Protein AF-A0A949UX93-F1 (afdb_monomer)

Foldseek 3Di:
DDDDDDDDDVVNVVVVVVVVVVVVVVVVVVVVPDDPVVVVVVVVVVVVVVVVVVVVVDDPPDPDDDDPPPPPPVPPPDDPDDDPVVVVVVVCVVVVVVVVVVVVVVVVVVPPPPDPPPVVVCCVVVVPDDPCVCVPPVVVVVVVVVVVPDD

Sequence (151 aa):
MTTPAPSCSPLDEQAQERFARTLVAHLNHSQEALPYVVTERLRAAREQAVAQRKRAGTPLYQHAPASQLQTAGAGGSLHDNTPVWLRRALTLLPLLALAIGLVTISVQQDQRATVGVAELDAELLTSALPPDAYTDPGFLHFLQTSQTATP

Solvent-accessible surface area (backbone atoms only — not comparable to full-atom values): 9641 Å² total; per-residue (Å²): 138,83,82,81,77,86,80,79,51,75,68,56,55,54,53,50,52,53,49,51,52,52,51,52,52,53,56,51,56,58,56,74,73,55,57,71,72,57,56,51,52,50,50,54,50,50,53,50,50,51,54,51,51,64,71,53,76,66,86,74,89,62,97,68,84,74,83,78,71,75,64,80,58,89,70,69,89,64,76,97,74,74,56,69,69,57,58,53,51,58,69,46,46,64,58,52,52,47,51,50,50,53,52,59,53,52,68,65,49,78,82,72,76,85,71,76,69,64,60,58,52,46,51,71,75,61,60,72,74,57,78,66,71,75,65,39,71,68,56,55,50,52,55,50,53,56,63,69,70,61,132

pLDDT: mean 71.58, std 16.11, range [39.41, 95.69]

Mean predicted aligned error: 21.86 Å

Radius of gyration: 30.94 Å; Cα contacts (8 Å, |Δi|>4): 6; chains: 1; bounding box: 60×53×86 Å

Structure (mmCIF, N/CA/C/O backbone):
data_AF-A0A949UX93-F1
#
_entry.id   AF-A0A949UX93-F1
#
loop_
_atom_site.group_PDB
_atom_site.id
_atom_site.type_symbol
_atom_site.label_atom_id
_atom_site.label_alt_id
_atom_site.label_comp_id
_atom_site.label_asym_id
_atom_site.label_entity_id
_atom_site.label_seq_id
_atom_site.pdbx_PDB_ins_code
_atom_site.Cartn_x
_atom_site.Cartn_y
_atom_site.Cartn_z
_atom_site.occupancy
_atom_site.B_iso_or_equiv
_atom_site.auth_seq_id
_atom_site.auth_comp_id
_atom_site.auth_asym_id
_atom_site.auth_atom_id
_atom_site.pdbx_PDB_model_num
ATOM 1 N N . MET A 1 1 ? 3.792 21.395 22.376 1.00 48.16 1 MET A N 1
ATOM 2 C CA . MET A 1 1 ? 2.619 20.502 22.296 1.00 48.16 1 MET A CA 1
ATOM 3 C C . MET A 1 1 ? 3.141 19.137 21.869 1.00 48.16 1 MET A C 1
ATOM 5 O O . MET A 1 1 ? 3.406 18.926 20.697 1.00 48.16 1 MET A O 1
ATOM 9 N N . THR A 1 2 ? 3.476 18.289 22.837 1.00 59.66 2 THR A N 1
ATOM 10 C CA . THR A 1 2 ? 4.046 16.948 22.639 1.00 59.66 2 THR A CA 1
ATOM 11 C C . THR A 1 2 ? 2.901 15.944 22.673 1.00 59.66 2 THR A C 1
ATOM 13 O O . THR A 1 2 ? 2.251 15.788 23.702 1.00 59.66 2 THR A O 1
ATOM 16 N N . THR A 1 3 ? 2.612 15.307 21.543 1.00 61.66 3 THR A N 1
ATOM 17 C CA . THR A 1 3 ? 1.603 14.245 21.451 1.00 61.66 3 THR A CA 1
ATOM 18 C C . THR A 1 3 ? 2.132 12.995 22.169 1.00 61.66 3 THR A C 1
ATOM 20 O O . THR A 1 3 ? 3.239 12.562 21.838 1.00 61.66 3 THR A O 1
ATOM 23 N N . PRO A 1 4 ? 1.417 12.412 23.149 1.00 61.03 4 PRO A N 1
ATOM 24 C CA . PRO A 1 4 ? 1.843 11.164 23.772 1.00 61.03 4 PRO A CA 1
ATOM 25 C C . PRO A 1 4 ? 1.727 10.010 22.765 1.00 61.03 4 PRO A C 1
ATOM 27 O O . PRO A 1 4 ? 0.732 9.890 22.052 1.00 61.03 4 PRO A O 1
ATOM 30 N N . ALA A 1 5 ? 2.773 9.187 22.683 1.00 62.66 5 ALA A N 1
ATOM 31 C CA . ALA A 1 5 ? 2.796 7.986 21.854 1.00 62.66 5 ALA A CA 1
ATOM 32 C C . ALA A 1 5 ? 1.772 6.953 22.369 1.00 62.66 5 ALA A C 1
ATOM 34 O O . ALA A 1 5 ? 1.575 6.861 23.584 1.00 62.66 5 ALA A O 1
ATOM 35 N N . PRO A 1 6 ? 1.136 6.159 21.489 1.00 65.75 6 PRO A N 1
ATOM 36 C CA . PRO A 1 6 ? 0.235 5.096 21.914 1.00 65.75 6 PRO A CA 1
ATOM 37 C C . PRO A 1 6 ? 1.029 4.032 22.683 1.00 65.75 6 PRO A C 1
ATOM 39 O O . PRO A 1 6 ? 1.932 3.395 22.141 1.00 65.75 6 PRO A O 1
ATOM 42 N N . SER A 1 7 ? 0.707 3.852 23.960 1.00 63.69 7 SER A N 1
ATOM 43 C CA . SER A 1 7 ? 1.240 2.779 24.795 1.00 63.69 7 SER A CA 1
ATOM 44 C C . SER A 1 7 ? 0.655 1.444 24.328 1.00 63.69 7 SER A C 1
ATOM 46 O O . SER A 1 7 ? -0.483 1.122 24.662 1.00 63.69 7 SER A O 1
ATOM 48 N N . CYS A 1 8 ? 1.411 0.696 23.518 1.00 63.31 8 CYS A N 1
ATOM 49 C CA . CYS A 1 8 ? 1.061 -0.671 23.128 1.00 63.31 8 CYS A CA 1
ATOM 50 C C . CYS A 1 8 ? 1.088 -1.553 24.385 1.00 63.31 8 CYS A C 1
ATOM 52 O O . CYS A 1 8 ? 2.085 -1.560 25.111 1.00 63.31 8 CYS A O 1
ATOM 54 N N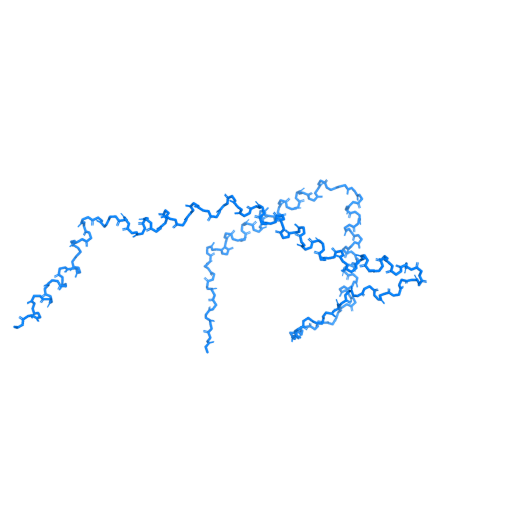 . SER A 1 9 ? -0.008 -2.248 24.684 1.00 77.12 9 SER A N 1
ATOM 55 C CA . SER A 1 9 ? -0.083 -3.098 25.872 1.00 77.12 9 SER A CA 1
ATOM 56 C C . SER A 1 9 ? 0.714 -4.390 25.632 1.00 77.12 9 SER A C 1
ATOM 58 O O . SER A 1 9 ? 0.691 -4.919 24.523 1.00 77.12 9 SER A O 1
ATOM 60 N N . PRO A 1 10 ? 1.376 -4.981 26.644 1.00 73.56 10 PRO A N 1
ATOM 61 C CA . PRO A 1 10 ? 2.188 -6.195 26.459 1.00 73.56 10 PRO A CA 1
ATOM 62 C C . PRO A 1 10 ? 1.375 -7.413 25.972 1.00 73.56 10 PRO A C 1
ATOM 64 O O . PRO A 1 10 ? 1.926 -8.347 25.393 1.00 73.56 10 PRO A O 1
ATOM 67 N N . LEU A 1 11 ? 0.055 -7.409 26.191 1.00 70.75 11 LEU A N 1
ATOM 68 C CA . LEU A 1 11 ? -0.879 -8.405 25.654 1.00 70.75 11 LEU A CA 1
ATOM 69 C C . LEU A 1 11 ? -1.052 -8.284 24.130 1.00 70.75 11 LEU A C 1
ATOM 71 O O . LEU A 1 11 ? -1.128 -9.309 23.448 1.00 70.75 11 LEU A O 1
ATOM 75 N N . ASP A 1 12 ? -1.045 -7.060 23.598 1.00 83.12 12 ASP A N 1
ATOM 76 C CA . ASP A 1 12 ? -1.140 -6.800 22.159 1.00 83.12 12 ASP A CA 1
ATOM 77 C C . ASP A 1 12 ? 0.133 -7.259 21.443 1.00 83.12 12 ASP A C 1
ATOM 79 O O . ASP A 1 12 ? 0.056 -7.885 20.388 1.00 83.12 12 ASP A O 1
ATOM 83 N N . GLU A 1 13 ? 1.301 -7.051 22.057 1.00 85.38 13 GLU A N 1
ATOM 84 C CA . GLU A 1 13 ? 2.594 -7.501 21.524 1.00 85.38 13 GLU A CA 1
ATOM 85 C C . GLU A 1 13 ? 2.664 -9.034 21.417 1.00 85.38 13 GLU A C 1
ATOM 87 O O . GLU A 1 13 ? 3.076 -9.586 20.395 1.00 85.38 13 GLU A O 1
ATOM 92 N N . GLN A 1 14 ? 2.172 -9.755 22.431 1.00 89.62 14 GLN A N 1
ATOM 93 C CA . GLN A 1 14 ? 2.106 -11.220 22.386 1.00 89.62 14 GLN A CA 1
ATOM 94 C C . GLN A 1 14 ? 1.116 -11.736 21.333 1.00 89.62 14 GLN A C 1
ATOM 96 O O . GLN A 1 14 ? 1.380 -12.754 20.685 1.00 89.62 14 GLN A O 1
ATOM 101 N N . ALA A 1 15 ? -0.025 -11.066 21.158 1.00 87.81 15 ALA A N 1
ATOM 102 C CA . ALA A 1 15 ? -0.996 -11.411 20.124 1.00 87.81 15 ALA A CA 1
ATOM 103 C C . ALA A 1 15 ? -0.431 -11.153 18.715 1.00 87.81 15 ALA A C 1
ATOM 105 O O . ALA A 1 15 ? -0.549 -12.011 17.836 1.00 87.81 15 ALA A O 1
ATOM 106 N N . GLN A 1 16 ? 0.251 -10.022 18.522 1.00 90.81 16 GLN A N 1
ATOM 107 C CA . GLN A 1 16 ? 0.931 -9.660 17.278 1.00 90.81 16 GLN A CA 1
ATOM 108 C C . GLN A 1 16 ? 2.043 -10.648 16.923 1.00 90.81 16 GLN A C 1
ATOM 110 O O . GLN A 1 16 ? 2.114 -11.088 15.778 1.00 90.81 16 GLN A O 1
ATOM 115 N N . GLU A 1 17 ? 2.860 -11.069 17.889 1.00 93.62 17 GLU A N 1
ATOM 116 C CA . GLU A 1 17 ? 3.935 -12.041 17.667 1.00 93.62 17 GLU A CA 1
ATOM 117 C C . GLU A 1 17 ? 3.384 -13.408 17.225 1.00 93.62 17 GLU A C 1
ATOM 119 O O . GLU A 1 17 ? 3.890 -14.031 16.287 1.00 93.62 17 GLU A O 1
ATOM 124 N N . ARG A 1 18 ? 2.293 -13.878 17.846 1.00 93.06 18 ARG A N 1
ATOM 125 C CA . ARG A 1 18 ? 1.622 -15.129 17.440 1.00 93.06 18 ARG A CA 1
ATOM 126 C C . ARG A 1 18 ? 1.038 -15.027 16.035 1.00 93.06 18 ARG A C 1
ATOM 128 O O . ARG A 1 18 ? 1.171 -15.961 15.239 1.00 93.06 18 ARG A O 1
ATOM 135 N N . PHE A 1 19 ? 0.419 -13.895 15.720 1.00 93.94 19 PHE A N 1
ATOM 136 C CA . PHE A 1 19 ? -0.121 -13.626 14.394 1.00 93.94 19 PHE A CA 1
ATOM 137 C C . PHE A 1 19 ? 0.987 -13.581 13.335 1.00 93.94 19 PHE A C 1
ATOM 139 O O . PHE A 1 19 ? 0.896 -14.277 12.324 1.00 93.94 19 PHE A O 1
ATOM 146 N N . ALA A 1 20 ? 2.075 -12.857 13.603 1.00 92.50 20 ALA A N 1
ATOM 147 C CA . ALA A 1 20 ? 3.234 -12.767 12.723 1.00 92.50 20 ALA A CA 1
ATOM 148 C C . ALA A 1 20 ? 3.839 -14.148 12.441 1.00 92.50 20 ALA A C 1
ATOM 150 O O . ALA A 1 20 ? 4.067 -14.494 11.283 1.00 92.50 20 ALA A O 1
ATOM 151 N N . ARG A 1 21 ? 4.022 -14.988 13.468 1.00 95.69 21 ARG A N 1
ATOM 152 C CA . ARG A 1 21 ? 4.518 -16.366 13.293 1.00 95.69 21 ARG A CA 1
ATOM 153 C C . ARG A 1 21 ? 3.588 -17.222 12.443 1.00 95.69 21 ARG A C 1
ATOM 155 O O . ARG A 1 21 ? 4.064 -17.963 11.586 1.00 95.69 21 ARG A O 1
ATOM 162 N N . THR A 1 22 ? 2.279 -17.099 12.648 1.00 93.38 22 THR A N 1
ATOM 163 C CA . THR A 1 22 ? 1.276 -17.838 11.866 1.00 93.38 22 THR A CA 1
ATOM 164 C C . THR A 1 22 ? 1.308 -17.413 10.399 1.00 93.38 22 THR A C 1
ATOM 166 O O . THR A 1 22 ? 1.331 -18.261 9.507 1.00 93.38 22 THR A O 1
ATOM 169 N N . LEU A 1 23 ? 1.396 -16.107 10.136 1.00 94.81 23 LEU A N 1
ATOM 170 C CA . LEU A 1 23 ? 1.538 -15.571 8.784 1.00 94.81 23 LEU A CA 1
ATOM 171 C C . LEU A 1 23 ? 2.818 -16.052 8.103 1.00 94.81 23 LEU A C 1
ATOM 173 O O . LEU A 1 23 ? 2.769 -16.487 6.955 1.00 94.81 23 LEU A O 1
ATOM 177 N N . VAL A 1 24 ? 3.957 -15.998 8.797 1.00 93.00 24 VAL A N 1
ATOM 178 C CA . VAL A 1 24 ? 5.242 -16.466 8.260 1.00 93.00 24 VAL A CA 1
ATOM 179 C C . VAL A 1 24 ? 5.179 -17.955 7.933 1.00 93.00 24 VAL A C 1
ATOM 181 O O . VAL A 1 24 ? 5.607 -18.348 6.851 1.00 93.00 24 VAL A O 1
ATOM 184 N N . ALA A 1 25 ? 4.605 -18.776 8.816 1.00 93.38 25 ALA A N 1
ATOM 185 C CA . ALA A 1 25 ? 4.437 -20.205 8.569 1.00 93.38 25 ALA A CA 1
ATOM 186 C C . ALA A 1 25 ? 3.570 -20.469 7.328 1.00 93.38 25 ALA A C 1
ATOM 188 O O . ALA A 1 25 ? 3.950 -21.263 6.468 1.00 93.38 25 ALA A O 1
ATOM 189 N N . HIS A 1 26 ? 2.453 -19.752 7.186 1.00 91.06 26 HIS A N 1
ATOM 190 C CA . HIS A 1 26 ? 1.565 -19.879 6.032 1.00 91.06 26 HIS A CA 1
ATOM 191 C C . HIS A 1 26 ? 2.233 -19.428 4.721 1.00 91.06 26 HIS A C 1
ATOM 193 O O . HIS A 1 26 ? 2.126 -20.106 3.701 1.00 91.06 26 HIS A O 1
ATOM 199 N N . LEU A 1 27 ? 2.966 -18.310 4.742 1.00 88.25 27 LEU A N 1
ATOM 200 C CA . LEU A 1 27 ? 3.737 -17.811 3.596 1.00 88.25 27 LEU A CA 1
ATOM 201 C C . LEU A 1 27 ? 4.891 -18.743 3.209 1.00 88.25 27 LEU A C 1
ATOM 203 O O . LEU A 1 27 ? 5.268 -18.804 2.041 1.00 88.25 27 LEU A O 1
ATOM 207 N N . ASN A 1 28 ? 5.482 -19.441 4.177 1.00 87.94 28 ASN A N 1
ATOM 208 C CA . ASN A 1 28 ? 6.534 -20.413 3.910 1.00 87.94 28 ASN A CA 1
ATOM 209 C C . ASN A 1 28 ? 5.959 -21.694 3.296 1.00 87.94 28 ASN A C 1
ATOM 211 O O . ASN A 1 28 ? 6.512 -22.216 2.336 1.00 87.94 28 ASN A O 1
ATOM 215 N N . HIS A 1 29 ? 4.808 -22.152 3.786 1.00 87.94 29 HIS A N 1
ATOM 216 C CA . HIS A 1 29 ? 4.124 -23.301 3.201 1.00 87.94 29 HIS A CA 1
ATOM 217 C C . HIS A 1 29 ? 3.648 -23.020 1.769 1.00 87.94 29 HIS A C 1
ATOM 219 O O . HIS A 1 29 ? 3.827 -23.845 0.877 1.00 87.94 29 HIS A O 1
ATOM 225 N N . SER A 1 30 ? 3.123 -21.819 1.499 1.00 79.31 30 SER A N 1
ATOM 226 C CA . SER A 1 30 ? 2.760 -21.435 0.132 1.00 79.31 30 SER A CA 1
ATOM 227 C C . SER A 1 30 ? 3.972 -21.291 -0.790 1.00 79.31 30 SER A C 1
ATOM 229 O O . SER A 1 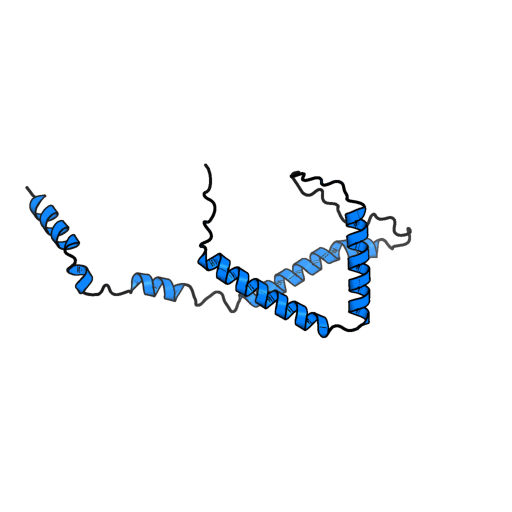30 ? 3.801 -21.401 -2.002 1.00 79.31 30 SER A O 1
ATOM 231 N N . GLN A 1 31 ? 5.186 -21.110 -0.244 1.00 80.75 31 GLN A N 1
ATOM 232 C CA . GLN A 1 31 ? 6.419 -21.098 -1.031 1.00 80.75 31 GLN A CA 1
ATOM 233 C C . GLN A 1 31 ? 6.785 -22.467 -1.620 1.00 80.75 31 GLN A C 1
ATOM 235 O O . GLN A 1 31 ? 7.359 -22.524 -2.708 1.00 80.75 31 GLN A O 1
ATOM 240 N N . GLU A 1 32 ? 6.424 -23.561 -0.947 1.00 77.56 32 GLU A N 1
ATOM 241 C CA . GLU A 1 32 ? 6.720 -24.931 -1.395 1.00 77.56 32 GLU A CA 1
ATOM 242 C C . GLU A 1 32 ? 5.913 -25.328 -2.640 1.00 77.56 32 GLU A C 1
ATOM 244 O O . GLU A 1 32 ? 6.344 -26.176 -3.417 1.00 77.56 32 GLU A O 1
ATOM 249 N N . ALA A 1 33 ? 4.774 -24.671 -2.877 1.00 80.94 33 ALA A N 1
ATOM 250 C CA . ALA A 1 33 ? 3.915 -24.913 -4.033 1.00 80.94 33 ALA A CA 1
ATOM 251 C C . ALA A 1 33 ? 4.319 -24.118 -5.293 1.00 80.94 33 ALA A C 1
ATOM 253 O O . ALA A 1 33 ? 3.618 -24.187 -6.307 1.00 80.94 33 ALA A O 1
ATOM 254 N N . LEU A 1 34 ? 5.410 -23.334 -5.265 1.00 84.50 34 LEU A N 1
ATOM 255 C CA . LEU A 1 34 ? 5.784 -22.523 -6.425 1.00 84.50 34 LEU A CA 1
ATOM 256 C C . LEU A 1 34 ? 6.425 -23.355 -7.546 1.00 84.50 34 LEU A C 1
ATOM 258 O O . LEU A 1 34 ? 7.316 -24.168 -7.299 1.00 84.50 34 LEU A O 1
ATOM 262 N N . PRO A 1 35 ? 6.066 -23.079 -8.813 1.00 85.12 35 PRO A N 1
ATOM 263 C CA . PRO A 1 35 ? 6.746 -23.657 -9.962 1.00 85.12 35 PRO A CA 1
ATOM 264 C C . PRO A 1 35 ? 8.239 -23.308 -9.983 1.00 85.12 35 PRO A C 1
ATOM 266 O O . PRO A 1 35 ? 8.630 -22.170 -9.709 1.00 85.12 35 PRO A O 1
ATOM 269 N N . TYR A 1 36 ? 9.055 -24.261 -10.435 1.00 86.31 36 TYR A N 1
ATOM 270 C CA . TYR A 1 36 ? 10.518 -24.160 -10.507 1.00 86.31 36 TYR A CA 1
ATOM 271 C C . TYR A 1 36 ? 11.038 -22.874 -11.183 1.00 86.31 36 TYR A C 1
ATOM 273 O O . TYR A 1 36 ? 12.004 -22.251 -10.744 1.00 86.31 36 TYR A O 1
ATOM 281 N N . VAL A 1 37 ? 10.362 -22.413 -12.239 1.00 88.88 37 VAL A N 1
ATOM 282 C CA . VAL A 1 37 ? 10.750 -21.185 -12.957 1.00 88.88 37 VAL A CA 1
ATOM 283 C C . VAL A 1 37 ? 10.620 -19.941 -12.068 1.00 88.88 37 VAL A C 1
ATOM 285 O O . VAL A 1 37 ? 11.419 -19.011 -12.177 1.00 88.88 37 VAL A O 1
ATOM 288 N N . VAL A 1 38 ? 9.634 -19.903 -11.167 1.00 84.56 38 VAL A N 1
ATOM 289 C CA . VAL A 1 38 ? 9.424 -18.762 -10.266 1.00 84.56 38 VAL A CA 1
ATOM 290 C C . VAL A 1 38 ? 10.443 -18.778 -9.131 1.00 84.56 38 VAL A C 1
ATOM 292 O O . VAL A 1 38 ? 10.986 -17.724 -8.800 1.00 84.56 38 VAL A O 1
ATOM 295 N N . THR A 1 39 ? 10.774 -19.953 -8.588 1.00 87.38 39 THR A N 1
ATOM 296 C CA . THR A 1 39 ? 11.821 -20.082 -7.564 1.00 87.38 39 THR A CA 1
ATOM 297 C C . THR A 1 39 ? 13.187 -19.655 -8.094 1.00 87.38 39 THR A C 1
ATOM 299 O O . THR A 1 39 ? 13.921 -18.961 -7.391 1.00 87.38 39 THR A O 1
ATOM 302 N N . GLU A 1 40 ? 13.502 -19.970 -9.353 1.00 90.25 40 GLU A N 1
ATOM 303 C CA . GLU A 1 40 ? 14.783 -19.593 -9.957 1.00 90.25 40 GLU A CA 1
ATOM 304 C C . GLU A 1 40 ? 14.876 -18.082 -10.214 1.00 90.25 40 GLU A C 1
ATOM 306 O O . GLU A 1 40 ? 15.885 -17.444 -9.906 1.00 90.25 40 GLU A O 1
ATOM 311 N N . ARG A 1 41 ? 13.782 -17.456 -10.670 1.00 84.81 41 ARG A N 1
ATOM 312 C CA . ARG A 1 41 ? 13.707 -15.989 -10.783 1.00 84.81 41 ARG A CA 1
ATOM 313 C C . ARG A 1 41 ? 13.814 -15.303 -9.422 1.00 84.81 41 ARG A C 1
ATOM 315 O O . ARG A 1 41 ? 14.460 -14.262 -9.317 1.00 84.81 41 ARG A O 1
ATOM 322 N N . LEU A 1 42 ? 13.215 -15.881 -8.381 1.00 88.31 42 LEU A N 1
ATOM 323 C CA . LEU A 1 42 ? 13.307 -15.366 -7.016 1.00 88.31 42 LEU A CA 1
ATOM 324 C C . LEU A 1 42 ? 14.741 -15.468 -6.471 1.00 88.31 42 LEU A C 1
ATOM 326 O O . LEU A 1 42 ? 15.224 -14.523 -5.847 1.00 88.31 42 LEU A O 1
ATOM 330 N N . ARG A 1 43 ? 15.441 -16.581 -6.730 1.00 86.19 43 ARG A N 1
ATOM 331 C CA . ARG A 1 43 ? 16.866 -16.749 -6.401 1.00 86.19 43 ARG A CA 1
ATOM 332 C C . ARG A 1 43 ? 17.709 -15.679 -7.092 1.00 86.19 43 ARG A C 1
ATOM 334 O O . ARG A 1 43 ? 18.432 -14.962 -6.402 1.00 86.19 43 ARG A O 1
ATOM 341 N N . ALA A 1 44 ? 17.549 -15.506 -8.404 1.00 89.81 44 ALA A N 1
ATOM 342 C CA . ALA A 1 44 ? 18.266 -14.480 -9.159 1.00 89.81 44 ALA A CA 1
ATOM 343 C C . ALA A 1 44 ? 17.999 -13.066 -8.607 1.00 89.81 44 ALA A C 1
ATOM 345 O O . ALA A 1 44 ? 18.929 -12.281 -8.428 1.00 89.81 44 ALA A O 1
ATOM 346 N N . ALA A 1 45 ? 16.748 -12.751 -8.256 1.00 85.06 45 ALA A N 1
ATOM 347 C CA . ALA A 1 45 ? 16.393 -11.471 -7.644 1.00 85.06 45 ALA A CA 1
ATOM 348 C C . ALA A 1 45 ? 17.042 -11.271 -6.259 1.00 85.06 45 ALA A C 1
ATOM 350 O O . ALA A 1 45 ? 17.526 -10.177 -5.962 1.00 85.06 45 ALA A O 1
ATOM 351 N N . ARG A 1 46 ? 17.109 -12.315 -5.416 1.00 87.06 46 ARG A N 1
ATOM 352 C CA . ARG A 1 46 ? 17.807 -12.265 -4.115 1.00 87.06 46 ARG A CA 1
ATOM 353 C C . ARG A 1 46 ? 19.302 -12.016 -4.292 1.00 87.06 46 ARG A C 1
ATOM 355 O O . ARG A 1 46 ? 19.859 -11.170 -3.596 1.00 87.06 46 ARG A O 1
ATOM 362 N N . GLU A 1 47 ? 19.944 -12.706 -5.228 1.00 92.56 47 GLU A N 1
ATOM 363 C CA . GLU A 1 47 ? 21.365 -12.511 -5.535 1.00 92.56 47 GLU A CA 1
ATOM 364 C C . GLU A 1 47 ? 21.644 -11.090 -6.035 1.00 92.56 47 GLU A C 1
ATOM 366 O O . GLU A 1 47 ? 22.580 -10.439 -5.565 1.00 92.56 47 GLU A O 1
ATOM 371 N N . GLN A 1 48 ? 20.782 -10.558 -6.905 1.00 83.94 48 GLN A N 1
ATOM 372 C CA . GLN A 1 48 ? 20.857 -9.172 -7.367 1.00 83.94 48 GLN A CA 1
ATOM 373 C C . GLN A 1 48 ? 20.692 -8.172 -6.215 1.00 83.94 48 GLN A C 1
ATOM 375 O O . GLN A 1 48 ? 21.499 -7.249 -6.092 1.00 83.94 48 GLN A O 1
ATOM 380 N N . ALA A 1 49 ? 19.704 -8.365 -5.337 1.00 80.19 49 ALA A N 1
ATOM 381 C CA . ALA A 1 49 ? 19.472 -7.497 -4.182 1.00 80.19 49 ALA A CA 1
ATOM 382 C C . ALA A 1 49 ? 20.646 -7.526 -3.186 1.00 80.19 49 ALA A C 1
ATOM 384 O O . ALA A 1 49 ? 21.086 -6.480 -2.708 1.00 80.19 49 ALA A O 1
ATOM 385 N N . VAL A 1 50 ? 21.212 -8.705 -2.906 1.00 88.19 50 VAL A N 1
ATOM 386 C CA . VAL A 1 50 ? 22.393 -8.848 -2.038 1.00 88.19 50 VAL A CA 1
ATOM 387 C C . VAL A 1 50 ? 23.626 -8.209 -2.674 1.00 88.19 50 VAL A C 1
ATOM 389 O O . VAL A 1 50 ? 24.387 -7.537 -1.977 1.00 88.19 50 VAL A O 1
ATOM 392 N N . ALA A 1 51 ? 23.826 -8.360 -3.984 1.00 80.38 51 ALA A N 1
ATOM 393 C CA . ALA A 1 51 ? 24.920 -7.710 -4.700 1.00 80.38 51 ALA A CA 1
ATOM 394 C C . ALA A 1 51 ? 24.789 -6.178 -4.688 1.00 80.38 51 ALA A C 1
ATOM 396 O O . ALA A 1 51 ? 25.786 -5.479 -4.509 1.00 80.38 51 ALA A O 1
ATOM 397 N N . GLN A 1 52 ? 23.572 -5.642 -4.826 1.00 72.12 52 GLN A N 1
ATOM 398 C CA . GLN A 1 52 ? 23.312 -4.206 -4.687 1.00 72.12 52 GLN A CA 1
ATOM 399 C C . GLN A 1 52 ? 23.550 -3.718 -3.253 1.00 72.12 52 GLN A C 1
ATOM 401 O O . GLN A 1 52 ? 24.223 -2.709 -3.060 1.00 72.12 52 GLN A O 1
ATOM 406 N N . ARG A 1 53 ? 23.110 -4.470 -2.238 1.00 65.06 53 ARG A N 1
ATOM 407 C CA . ARG A 1 53 ? 23.368 -4.154 -0.824 1.00 65.06 53 ARG A CA 1
ATOM 408 C C . ARG A 1 53 ? 24.857 -4.205 -0.468 1.00 65.06 53 ARG A C 1
ATOM 410 O O . ARG A 1 53 ? 25.318 -3.369 0.297 1.00 65.06 53 ARG A O 1
ATOM 417 N N . LYS A 1 54 ? 25.625 -5.142 -1.037 1.00 58.97 54 LYS A N 1
ATOM 418 C CA . LYS A 1 54 ? 27.092 -5.201 -0.883 1.00 58.97 54 LYS A CA 1
ATOM 419 C C . LYS A 1 54 ? 27.793 -3.990 -1.509 1.00 58.97 54 LYS A C 1
ATOM 421 O O . LYS A 1 54 ? 28.817 -3.566 -0.991 1.00 58.97 54 LYS A O 1
ATOM 426 N N . ARG A 1 55 ? 27.246 -3.423 -2.591 1.00 57.16 55 ARG A N 1
ATOM 427 C CA . ARG A 1 55 ? 27.733 -2.160 -3.177 1.00 57.16 55 ARG A CA 1
ATOM 428 C C . ARG A 1 55 ? 27.315 -0.937 -2.355 1.00 57.16 55 ARG A C 1
ATOM 430 O O . ARG A 1 55 ? 28.071 0.021 -2.288 1.00 57.16 55 ARG A O 1
ATOM 437 N N . ALA A 1 56 ? 26.167 -0.996 -1.684 1.00 52.75 56 ALA A N 1
ATOM 438 C CA . ALA A 1 56 ? 25.643 0.047 -0.800 1.00 52.75 56 ALA A CA 1
ATOM 439 C C . ALA A 1 56 ? 26.171 -0.051 0.649 1.00 52.75 56 ALA A C 1
ATOM 441 O O . ALA A 1 56 ? 25.463 0.275 1.599 1.00 52.75 56 ALA A O 1
ATOM 442 N N . GLY A 1 57 ? 27.420 -0.492 0.836 1.00 50.06 57 GLY A N 1
ATOM 443 C CA . GLY A 1 57 ? 28.115 -0.537 2.129 1.00 50.06 57 GLY A CA 1
ATOM 444 C C . GL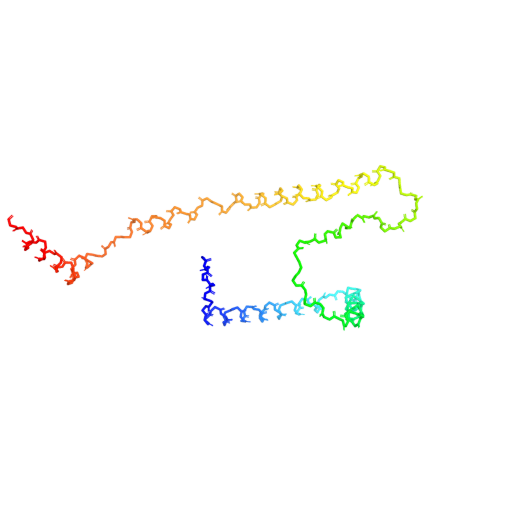Y A 1 57 ? 28.463 0.837 2.722 1.00 50.06 57 GLY A C 1
ATOM 445 O O . GLY A 1 57 ? 29.425 0.945 3.474 1.00 50.06 57 GLY A O 1
ATOM 446 N N . THR A 1 58 ? 27.707 1.881 2.392 1.00 49.94 58 THR A N 1
ATOM 447 C CA . THR A 1 58 ? 27.724 3.178 3.067 1.00 49.94 58 THR A CA 1
ATOM 448 C C . THR A 1 58 ? 26.340 3.402 3.676 1.00 49.94 58 THR A C 1
ATOM 450 O O . THR A 1 58 ? 25.390 3.732 2.964 1.00 49.94 58 THR A O 1
ATOM 453 N N . PRO A 1 59 ? 26.169 3.186 4.991 1.00 53.56 59 PRO A N 1
ATOM 454 C CA . PRO A 1 59 ? 24.891 3.417 5.636 1.00 53.56 59 PRO A CA 1
ATOM 455 C C . PRO A 1 59 ? 24.687 4.925 5.789 1.00 53.56 59 PRO A C 1
ATOM 457 O O . PRO A 1 59 ? 25.137 5.528 6.759 1.00 53.56 59 PRO A O 1
ATOM 460 N N . LEU A 1 60 ? 23.986 5.550 4.846 1.00 47.25 60 LEU A N 1
ATOM 461 C CA . LEU A 1 60 ? 23.351 6.835 5.111 1.00 47.25 60 LEU A CA 1
ATOM 462 C C . LEU A 1 60 ? 22.003 6.559 5.773 1.00 47.25 60 LEU A C 1
ATOM 464 O O . LEU A 1 60 ? 20.958 6.500 5.132 1.00 47.25 60 LEU A O 1
ATOM 468 N N . TYR A 1 61 ? 22.051 6.420 7.100 1.00 47.50 61 TYR A N 1
ATOM 469 C CA . TYR A 1 61 ? 20.991 6.966 7.939 1.00 47.50 61 TYR A CA 1
ATOM 470 C C . TYR A 1 61 ? 20.937 8.467 7.648 1.00 47.50 61 TYR A C 1
ATOM 472 O O . TYR A 1 61 ? 21.623 9.267 8.278 1.00 47.50 61 TYR A O 1
ATOM 480 N N . GLN A 1 62 ? 20.164 8.849 6.639 1.00 39.41 62 GLN A N 1
ATOM 481 C CA . GLN A 1 62 ? 19.814 10.236 6.423 1.00 39.41 62 GLN A CA 1
ATOM 482 C C . GLN A 1 62 ? 18.302 10.325 6.327 1.00 39.41 62 GLN A C 1
ATOM 484 O O . GLN A 1 62 ? 17.684 10.041 5.305 1.00 39.41 62 GLN A O 1
ATOM 489 N N . HIS A 1 63 ? 17.714 10.731 7.445 1.00 47.84 63 HIS A N 1
ATOM 490 C CA . HIS A 1 63 ? 16.449 11.434 7.436 1.00 47.84 63 HIS A CA 1
ATOM 491 C C . HIS A 1 63 ? 16.666 12.696 6.585 1.00 47.84 63 HIS A C 1
ATOM 493 O O . HIS A 1 63 ? 17.249 13.670 7.057 1.00 47.84 63 HIS A O 1
ATOM 499 N N . ALA A 1 64 ? 16.287 12.646 5.307 1.00 41.12 64 ALA A N 1
ATOM 500 C CA . ALA A 1 64 ? 16.258 13.798 4.414 1.00 41.12 64 ALA A CA 1
ATOM 501 C C . ALA A 1 64 ? 14.819 13.999 3.902 1.00 41.12 64 ALA A C 1
ATOM 503 O O . ALA A 1 64 ? 14.172 13.028 3.500 1.00 41.12 64 ALA A O 1
ATOM 504 N N . PRO A 1 65 ? 14.296 15.234 3.978 1.00 47.81 65 PRO A N 1
ATOM 505 C CA . PRO A 1 65 ? 12.901 15.565 3.733 1.00 47.81 65 PRO A CA 1
ATOM 506 C C . PRO A 1 65 ? 12.581 15.572 2.240 1.00 47.81 65 PRO A C 1
ATOM 508 O O . PRO A 1 65 ? 13.422 15.940 1.428 1.00 47.81 65 PRO A O 1
ATOM 511 N N . ALA A 1 66 ? 11.325 15.245 1.931 1.00 42.34 66 ALA A N 1
ATOM 512 C CA . ALA A 1 66 ? 10.741 15.201 0.598 1.00 42.34 66 ALA A CA 1
ATOM 513 C C . ALA A 1 66 ? 11.440 14.213 -0.342 1.00 42.34 66 ALA A C 1
ATOM 515 O O . ALA A 1 66 ? 12.582 14.380 -0.755 1.00 42.34 66 ALA A O 1
ATOM 516 N N . SER A 1 67 ? 10.676 13.188 -0.714 1.00 43.94 67 SER A N 1
ATOM 517 C CA . SER A 1 67 ? 10.831 12.430 -1.945 1.00 43.94 67 SER A CA 1
ATOM 518 C C . SER A 1 67 ? 11.536 13.258 -3.016 1.00 43.94 67 SER A C 1
ATOM 520 O O . SER A 1 67 ? 10.909 14.065 -3.711 1.00 43.94 67 SER A O 1
ATOM 5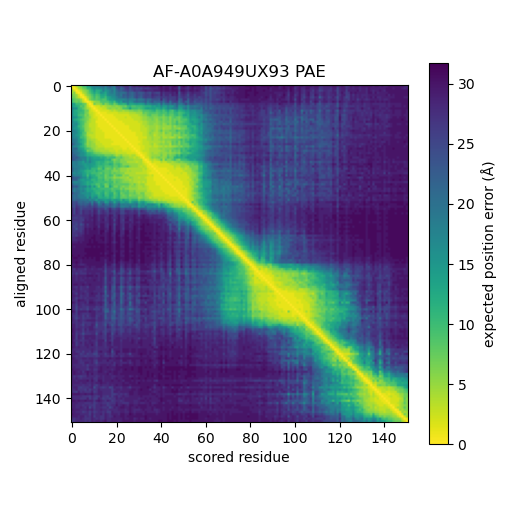22 N N . GLN A 1 68 ? 12.832 13.015 -3.200 1.00 40.34 68 GLN A N 1
ATOM 523 C CA . GLN A 1 68 ? 13.394 13.134 -4.522 1.00 40.34 68 GLN A CA 1
ATOM 524 C C . GLN A 1 68 ? 12.619 12.081 -5.299 1.00 40.34 68 GLN A C 1
ATOM 526 O O . GLN A 1 68 ? 12.910 10.887 -5.249 1.00 40.34 68 GLN A O 1
ATOM 531 N N . LEU A 1 69 ? 11.523 12.539 -5.906 1.00 46.41 69 LEU A N 1
ATOM 532 C CA . LEU A 1 69 ? 10.945 11.947 -7.081 1.00 46.41 69 LEU A CA 1
ATOM 533 C C . LEU A 1 69 ? 12.141 11.761 -8.013 1.00 46.41 69 LEU A C 1
ATOM 535 O O . LEU A 1 69 ? 12.445 12.609 -8.850 1.00 46.41 69 LEU A O 1
ATOM 539 N N . GLN A 1 70 ? 12.801 10.609 -7.897 1.00 42.09 70 GLN A N 1
ATOM 540 C CA . GLN A 1 70 ? 13.121 9.848 -9.077 1.00 42.09 70 GLN A CA 1
ATOM 541 C C . GLN A 1 70 ? 11.765 9.619 -9.714 1.00 42.09 70 GLN A C 1
ATOM 543 O O . GLN A 1 70 ? 11.077 8.625 -9.503 1.00 42.09 70 GLN A O 1
ATOM 548 N N . THR A 1 71 ? 11.343 10.649 -10.440 1.00 46.66 71 THR A N 1
ATOM 549 C CA . THR A 1 71 ? 10.588 10.470 -11.639 1.00 46.66 71 THR A CA 1
ATOM 550 C C . THR A 1 71 ? 11.336 9.340 -12.323 1.00 46.66 71 THR A C 1
ATOM 552 O O . THR A 1 71 ? 12.370 9.530 -12.956 1.00 46.66 71 THR A O 1
ATOM 555 N N . ALA A 1 72 ? 10.780 8.139 -12.217 1.00 44.97 72 ALA A N 1
ATOM 556 C CA . ALA A 1 72 ? 10.794 7.194 -13.307 1.00 44.97 72 ALA A CA 1
ATOM 557 C C . ALA A 1 72 ? 10.058 7.855 -14.490 1.00 44.97 72 ALA A C 1
ATOM 559 O O . ALA A 1 72 ? 9.110 7.322 -15.050 1.00 44.97 72 ALA A O 1
ATOM 560 N N . GLY A 1 73 ? 10.472 9.071 -14.866 1.00 46.50 73 GLY A N 1
ATOM 561 C CA . GLY A 1 73 ? 10.433 9.496 -16.229 1.00 46.50 73 GLY A CA 1
ATOM 562 C C . GLY A 1 73 ? 11.252 8.433 -16.919 1.00 46.50 73 GLY A C 1
ATOM 563 O O . GLY A 1 73 ? 12.423 8.221 -16.601 1.00 46.50 73 GLY A O 1
ATOM 564 N N . ALA A 1 74 ? 10.585 7.707 -17.799 1.00 50.34 74 ALA A N 1
ATOM 565 C CA . ALA A 1 74 ? 11.181 6.864 -18.809 1.00 50.34 74 ALA A CA 1
ATOM 566 C C . ALA A 1 74 ? 12.086 7.718 -19.729 1.00 50.34 74 ALA A C 1
ATOM 568 O O . ALA A 1 74 ? 11.795 7.941 -20.899 1.00 50.34 74 ALA A O 1
ATOM 569 N N . GLY A 1 75 ? 13.147 8.273 -19.148 1.00 49.94 75 GLY A N 1
ATOM 570 C CA . GLY A 1 75 ? 14.249 9.000 -19.759 1.00 49.94 75 GLY A CA 1
ATOM 571 C C . GLY A 1 75 ? 15.556 8.225 -19.613 1.00 49.94 75 GLY A C 1
ATOM 572 O O . GLY A 1 75 ? 16.616 8.742 -19.947 1.00 49.94 75 GLY A O 1
ATOM 573 N N . GLY A 1 76 ? 15.494 6.969 -19.152 1.00 48.69 76 GLY A N 1
ATOM 574 C CA . GLY A 1 76 ? 16.509 5.999 -19.528 1.00 48.69 76 GLY A CA 1
ATOM 575 C C . GLY A 1 76 ? 16.485 5.915 -21.046 1.00 48.69 76 GLY A C 1
ATOM 576 O O . GLY A 1 76 ? 15.430 5.643 -21.612 1.00 48.69 76 GLY A O 1
ATOM 577 N N . SER A 1 77 ? 17.615 6.242 -21.668 1.00 51.81 77 SER A N 1
ATOM 578 C CA . SER A 1 77 ? 17.895 6.144 -23.099 1.00 51.81 77 SER A CA 1
ATOM 579 C C . SER A 1 77 ? 17.475 4.773 -23.649 1.00 51.81 77 SER A C 1
ATOM 581 O O . SER A 1 77 ? 18.260 3.834 -23.744 1.00 51.81 77 SER A O 1
ATOM 583 N N . LEU A 1 78 ? 16.187 4.635 -23.949 1.00 54.66 78 LEU A N 1
ATOM 584 C CA . LEU A 1 78 ? 15.652 3.614 -24.820 1.00 54.66 78 LEU A CA 1
ATOM 585 C C . LEU A 1 78 ? 15.850 4.177 -26.217 1.00 54.66 78 LEU A C 1
ATOM 587 O O . LEU A 1 78 ? 15.291 5.222 -26.541 1.00 54.66 78 LEU A O 1
ATOM 591 N N . HIS A 1 79 ? 16.718 3.502 -26.964 1.00 54.06 79 HIS A N 1
ATOM 592 C CA . HIS A 1 79 ? 16.977 3.660 -28.388 1.00 54.06 79 HIS A CA 1
ATOM 593 C C . HIS A 1 79 ? 15.846 4.404 -29.122 1.00 54.06 79 HIS A C 1
ATOM 595 O O . HIS A 1 79 ? 14.698 3.958 -29.122 1.00 54.06 79 HIS A O 1
ATOM 601 N N . ASP A 1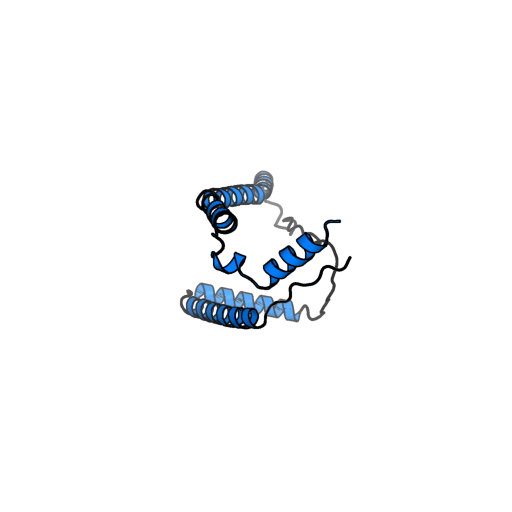 80 ? 16.199 5.557 -29.689 1.00 61.22 80 ASP A N 1
ATOM 602 C CA . ASP A 1 80 ? 15.338 6.618 -30.220 1.00 61.22 80 ASP A CA 1
ATOM 603 C C . ASP A 1 80 ? 14.500 6.184 -31.439 1.00 61.22 80 ASP A C 1
ATOM 605 O O . ASP A 1 80 ? 14.735 6.601 -32.568 1.00 61.22 80 ASP A O 1
ATOM 609 N N . ASN A 1 81 ? 13.540 5.278 -31.232 1.00 69.00 81 ASN A N 1
ATOM 610 C CA . ASN A 1 81 ? 12.592 4.850 -32.266 1.00 69.00 81 ASN A CA 1
ATOM 611 C C . ASN A 1 81 ? 11.191 4.533 -31.706 1.00 69.00 81 ASN A C 1
ATOM 613 O O . ASN A 1 81 ? 10.408 3.798 -32.309 1.00 69.00 81 ASN A O 1
ATOM 617 N N . THR A 1 82 ? 10.859 5.057 -30.522 1.00 72.38 82 THR A N 1
ATOM 618 C CA . THR A 1 82 ? 9.535 4.875 -29.912 1.00 72.38 82 THR A CA 1
ATOM 619 C C . THR A 1 82 ? 8.590 5.965 -30.422 1.00 72.38 82 THR A C 1
ATOM 621 O O . THR A 1 82 ? 8.823 7.146 -30.147 1.00 72.38 82 THR A O 1
ATOM 624 N N . PRO A 1 83 ? 7.504 5.625 -31.138 1.00 82.56 83 PRO A N 1
ATOM 625 C CA . PRO A 1 83 ? 6.657 6.626 -31.771 1.00 82.56 83 PRO A CA 1
ATOM 626 C C . PRO A 1 83 ? 5.960 7.520 -30.730 1.00 82.56 83 PRO A C 1
ATOM 628 O O . PRO A 1 83 ? 5.516 7.062 -29.676 1.00 82.56 83 PRO A O 1
ATOM 631 N N . VAL A 1 84 ? 5.843 8.819 -31.030 1.00 80.50 84 VAL A N 1
ATOM 632 C CA . VAL A 1 84 ? 5.362 9.860 -30.092 1.00 80.50 84 VAL A CA 1
ATOM 633 C C . VAL A 1 84 ? 3.963 9.564 -29.531 1.00 80.50 84 VAL A C 1
ATOM 635 O O . VAL A 1 84 ? 3.681 9.878 -28.373 1.00 80.50 84 VAL A O 1
ATOM 638 N N . TRP A 1 85 ? 3.092 8.916 -30.313 1.00 85.50 85 TRP A N 1
ATOM 639 C CA . TRP A 1 85 ? 1.762 8.494 -29.854 1.00 85.50 85 TRP A CA 1
ATOM 640 C C . TRP A 1 85 ? 1.837 7.452 -28.725 1.00 85.50 85 TRP A C 1
ATOM 642 O O . TRP A 1 85 ? 1.059 7.524 -27.776 1.00 85.50 85 TRP A O 1
ATOM 652 N N . LEU A 1 86 ? 2.817 6.543 -28.774 1.00 85.00 86 LEU A N 1
ATOM 653 C CA . LEU A 1 86 ? 3.021 5.505 -27.765 1.00 85.00 86 LEU A CA 1
ATOM 654 C C . LEU A 1 86 ? 3.586 6.102 -26.472 1.00 85.00 86 LEU A C 1
ATOM 656 O O . LEU A 1 86 ? 3.130 5.758 -25.385 1.00 85.00 86 LEU A O 1
ATOM 660 N N . ARG A 1 87 ? 4.496 7.082 -26.575 1.00 79.69 87 ARG A N 1
ATOM 661 C CA . ARG A 1 87 ? 4.949 7.883 -25.420 1.00 79.69 87 ARG A CA 1
ATOM 662 C C . ARG A 1 87 ? 3.777 8.571 -24.709 1.00 79.69 87 ARG A C 1
ATOM 664 O O . ARG A 1 87 ? 3.703 8.514 -23.486 1.00 79.69 87 ARG A O 1
ATOM 671 N N . ARG A 1 88 ? 2.839 9.170 -25.456 1.00 81.00 88 ARG A N 1
ATOM 672 C CA . ARG A 1 88 ? 1.621 9.783 -24.885 1.00 81.00 88 ARG A CA 1
ATOM 673 C C . ARG A 1 88 ? 0.698 8.745 -24.239 1.00 81.00 88 ARG A C 1
ATOM 675 O O . ARG A 1 88 ? 0.195 8.979 -23.143 1.00 81.00 88 ARG A O 1
ATOM 682 N N . ALA A 1 89 ? 0.523 7.583 -24.864 1.00 83.06 89 ALA A N 1
ATOM 683 C CA . ALA A 1 89 ? -0.269 6.497 -24.290 1.00 83.06 89 ALA A CA 1
ATOM 684 C C . ALA A 1 89 ? 0.310 6.002 -22.950 1.00 83.06 89 ALA A C 1
ATOM 686 O O . ALA A 1 89 ? -0.435 5.845 -21.983 1.00 83.06 89 ALA A O 1
ATOM 687 N N . LEU A 1 90 ? 1.637 5.851 -22.844 1.00 83.31 90 LEU A N 1
ATOM 688 C CA . LEU A 1 90 ? 2.289 5.464 -21.588 1.00 83.31 90 LEU A CA 1
ATOM 689 C C . LEU A 1 90 ? 2.083 6.490 -20.463 1.00 83.31 90 LEU A C 1
ATOM 691 O O . LEU A 1 90 ? 1.945 6.091 -19.311 1.00 83.31 90 LEU A O 1
ATOM 695 N N . THR A 1 91 ? 2.026 7.791 -20.771 1.00 85.06 91 THR A N 1
ATOM 696 C CA . THR A 1 91 ? 1.759 8.819 -19.745 1.00 85.06 91 THR A CA 1
ATOM 697 C C . THR A 1 91 ? 0.333 8.773 -19.193 1.00 85.06 91 THR A C 1
ATOM 699 O O . THR A 1 91 ? 0.114 9.147 -18.045 1.00 85.06 91 THR A O 1
ATOM 702 N N . LEU A 1 92 ? -0.631 8.279 -19.976 1.00 87.62 92 LEU A N 1
ATOM 703 C CA . LEU A 1 92 ? -2.034 8.134 -19.565 1.00 87.62 92 LEU A CA 1
ATOM 704 C C . LEU A 1 92 ? -2.296 6.834 -18.789 1.00 87.62 92 LEU A C 1
ATOM 706 O O . LEU A 1 92 ? -3.241 6.763 -18.005 1.00 87.62 92 LEU A O 1
ATOM 710 N N . LEU A 1 93 ? -1.446 5.822 -18.973 1.00 91.25 93 LEU A N 1
ATOM 711 C CA . LEU A 1 93 ? -1.560 4.509 -18.339 1.00 91.25 93 LEU A CA 1
ATOM 712 C C . LEU A 1 93 ? -1.702 4.542 -16.799 1.00 91.25 93 LEU A C 1
ATOM 714 O O . LEU A 1 93 ? -2.623 3.894 -16.297 1.00 91.25 93 LEU A O 1
ATOM 718 N N . PRO A 1 94 ? -0.875 5.279 -16.023 1.00 88.94 94 PRO A N 1
ATOM 719 C CA . PRO A 1 94 ? -1.021 5.316 -14.564 1.00 88.94 94 PRO A CA 1
ATOM 720 C C . PRO A 1 94 ? -2.323 5.994 -14.116 1.00 88.94 94 PRO A C 1
ATOM 722 O O . PRO A 1 94 ? -2.902 5.597 -13.109 1.00 88.94 94 PRO A O 1
ATOM 725 N N . LEU A 1 95 ? -2.812 6.979 -14.876 1.00 91.88 95 LEU A N 1
ATOM 726 C CA . LEU A 1 95 ? -4.062 7.685 -14.586 1.00 91.88 95 LEU A CA 1
ATOM 727 C C . LEU A 1 95 ? -5.265 6.753 -14.800 1.00 91.88 95 LEU A C 1
ATOM 729 O O . LEU A 1 95 ? -6.169 6.699 -13.969 1.00 91.88 95 LEU A O 1
ATOM 733 N N . LEU A 1 96 ? -5.228 5.948 -15.866 1.00 93.81 96 LEU A N 1
ATOM 734 C CA . LEU A 1 96 ? -6.243 4.931 -16.134 1.00 93.81 96 LEU A CA 1
ATOM 735 C C . LEU A 1 96 ? -6.243 3.833 -15.058 1.00 93.81 96 LEU A C 1
ATOM 737 O O . LEU A 1 96 ? -7.299 3.465 -14.551 1.00 93.81 96 LEU A O 1
ATOM 741 N N . ALA A 1 97 ? -5.061 3.346 -14.669 1.00 93.06 97 ALA A N 1
ATOM 742 C CA . ALA A 1 97 ? -4.913 2.358 -13.602 1.00 93.06 97 ALA A CA 1
ATOM 743 C C . ALA A 1 97 ? -5.440 2.879 -12.253 1.00 93.06 97 ALA A C 1
ATOM 745 O O . ALA A 1 97 ? -6.116 2.143 -11.537 1.00 93.06 97 ALA A O 1
ATOM 746 N N . LEU A 1 98 ? -5.188 4.154 -11.934 1.00 92.38 98 LEU A N 1
ATOM 747 C CA . LEU A 1 98 ? -5.725 4.817 -10.745 1.00 92.38 98 LEU A CA 1
ATOM 748 C C . LEU A 1 98 ? -7.258 4.871 -10.775 1.00 92.38 98 LEU A C 1
ATOM 750 O O . LEU A 1 98 ? -7.894 4.524 -9.784 1.00 92.38 98 LEU A O 1
ATOM 754 N N . ALA A 1 99 ? -7.851 5.271 -11.902 1.00 94.75 99 ALA A N 1
ATOM 755 C CA . ALA A 1 99 ? -9.304 5.336 -12.049 1.00 94.75 99 ALA A CA 1
ATOM 756 C C . ALA A 1 99 ? -9.955 3.954 -11.877 1.00 94.75 99 ALA A C 1
ATOM 758 O O . ALA A 1 99 ? -10.925 3.818 -11.134 1.00 94.75 99 ALA A O 1
ATOM 759 N N . ILE A 1 100 ? -9.382 2.919 -12.501 1.00 94.00 100 ILE A N 1
ATOM 760 C CA . ILE A 1 100 ? -9.836 1.530 -12.345 1.00 94.00 100 ILE A CA 1
ATOM 761 C C . ILE A 1 100 ? -9.727 1.100 -10.878 1.00 94.00 100 ILE A C 1
ATOM 763 O O . ILE A 1 100 ? -10.699 0.602 -10.314 1.00 94.00 100 ILE A O 1
ATOM 767 N N . GLY A 1 101 ? -8.578 1.340 -10.240 1.00 91.50 101 GLY A N 1
ATOM 768 C CA . GLY A 1 101 ? -8.368 1.032 -8.826 1.00 91.50 101 GLY A CA 1
ATOM 769 C C . GLY A 1 101 ? -9.406 1.704 -7.924 1.00 91.50 101 GLY A C 1
ATOM 770 O O . GLY A 1 101 ? -10.028 1.038 -7.099 1.00 91.50 101 GLY A O 1
ATOM 771 N N . LEU A 1 102 ? -9.667 2.995 -8.133 1.00 89.88 102 LEU A N 1
ATOM 772 C CA . LEU A 1 102 ? -10.639 3.754 -7.347 1.00 89.88 102 LEU A CA 1
ATOM 773 C C . LEU A 1 102 ? -12.061 3.188 -7.477 1.00 89.88 102 LEU A C 1
ATOM 775 O O . LEU A 1 102 ? -12.723 2.984 -6.462 1.00 89.88 102 LEU A O 1
ATOM 779 N N . VAL A 1 103 ? -12.498 2.865 -8.700 1.00 89.19 103 VAL A N 1
ATOM 780 C CA . VAL A 1 103 ? -13.820 2.266 -8.961 1.00 89.19 103 VAL A CA 1
ATOM 781 C C . VAL A 1 103 ? -13.940 0.879 -8.325 1.00 89.19 103 VAL A C 1
ATOM 783 O O . VAL A 1 103 ? -14.956 0.559 -7.713 1.00 89.19 103 VAL A O 1
ATOM 786 N N . THR A 1 104 ? -12.905 0.040 -8.420 1.00 85.12 104 THR A N 1
ATOM 787 C CA . THR A 1 104 ? -12.942 -1.300 -7.807 1.00 85.12 104 THR A CA 1
ATOM 788 C C . THR A 1 104 ? -13.065 -1.250 -6.284 1.00 85.12 104 THR A C 1
ATOM 790 O O . THR A 1 104 ? -13.788 -2.056 -5.700 1.00 85.12 104 THR A O 1
ATOM 793 N N . ILE A 1 105 ? -12.394 -0.291 -5.636 1.00 79.31 105 ILE A N 1
ATOM 794 C CA . ILE A 1 105 ? -12.466 -0.098 -4.184 1.00 79.31 105 ILE A CA 1
ATOM 795 C C . ILE A 1 105 ? -13.838 0.458 -3.788 1.00 79.31 105 ILE A C 1
ATOM 797 O O . ILE A 1 105 ? -14.412 -0.017 -2.810 1.00 79.31 105 ILE A O 1
ATOM 801 N N . SER A 1 106 ? -14.383 1.420 -4.541 1.00 77.06 106 SER A N 1
ATOM 802 C CA . SER A 1 106 ? -15.674 2.039 -4.217 1.00 77.06 106 SER A CA 1
ATOM 803 C C . SER A 1 106 ? -16.828 1.039 -4.283 1.00 77.06 106 SER A C 1
ATOM 805 O O . SER A 1 106 ? -17.665 1.018 -3.388 1.00 77.06 106 SER A O 1
ATOM 807 N N . VAL A 1 107 ? -16.835 0.148 -5.282 1.00 72.81 107 VAL A N 1
ATOM 808 C CA . VAL A 1 107 ? -17.872 -0.892 -5.426 1.00 72.81 107 VAL A CA 1
ATOM 809 C C . VAL A 1 107 ? -17.887 -1.858 -4.232 1.00 72.81 107 VAL A C 1
ATOM 811 O O . VAL A 1 107 ? -18.944 -2.355 -3.859 1.00 72.81 107 VAL A O 1
ATOM 814 N N . GLN A 1 108 ? -16.741 -2.102 -3.590 1.00 63.50 108 GLN A N 1
ATOM 815 C CA . GLN A 1 108 ? -16.668 -2.976 -2.412 1.00 63.50 108 GLN A CA 1
ATOM 816 C C . GLN A 1 108 ? -17.084 -2.293 -1.099 1.00 63.50 108 GLN A C 1
ATOM 818 O O . GLN A 1 108 ? -17.359 -2.983 -0.117 1.00 63.50 108 GLN A O 1
ATOM 823 N N . GLN A 1 109 ? -17.137 -0.959 -1.052 1.00 56.44 109 GLN A N 1
ATOM 824 C CA . GLN A 1 109 ? -17.507 -0.220 0.161 1.00 56.44 109 GLN A CA 1
ATOM 825 C C . GLN A 1 109 ? -19.025 -0.110 0.361 1.00 56.44 109 GLN A C 1
ATOM 827 O O . GLN A 1 109 ? -19.473 -0.004 1.503 1.00 56.44 109 GLN A O 1
ATOM 832 N N . ASP A 1 110 ? -19.816 -0.239 -0.706 1.00 58.28 110 ASP A N 1
ATOM 833 C CA . ASP A 1 110 ? -21.277 -0.072 -0.663 1.00 58.28 110 ASP A CA 1
ATOM 834 C C . ASP A 1 110 ? -22.019 -1.142 0.159 1.00 58.28 110 ASP A C 1
ATOM 836 O O . ASP A 1 110 ? -23.186 -0.973 0.497 1.00 58.28 110 ASP A O 1
ATOM 840 N N . GLN A 1 111 ? -21.361 -2.244 0.528 1.00 54.97 111 GLN A N 1
ATOM 841 C CA . GLN A 1 111 ? -22.010 -3.361 1.227 1.00 54.97 111 GLN A CA 1
ATOM 842 C C . GLN A 1 111 ? -21.709 -3.431 2.728 1.00 54.97 111 GLN A C 1
ATOM 844 O O . GLN A 1 111 ? -22.262 -4.290 3.411 1.00 54.97 111 GLN A O 1
ATOM 849 N N . ARG A 1 112 ? -20.839 -2.567 3.272 1.00 52.06 112 ARG A N 1
ATOM 850 C CA . ARG A 1 112 ? -20.398 -2.671 4.681 1.00 52.06 112 ARG A CA 1
ATOM 851 C C . ARG A 1 112 ? -20.584 -1.412 5.529 1.00 52.06 112 ARG A C 1
ATOM 853 O O . ARG A 1 112 ? -20.252 -1.446 6.708 1.00 52.06 112 ARG A O 1
ATOM 860 N N . ALA A 1 113 ? -21.117 -0.322 4.978 1.00 55.72 113 ALA A N 1
ATOM 861 C CA . ALA A 1 113 ? -21.070 0.984 5.639 1.00 55.72 113 ALA A CA 1
ATOM 862 C C . ALA A 1 113 ? -22.347 1.437 6.381 1.00 55.72 113 ALA A C 1
ATOM 864 O O . ALA A 1 113 ? -22.328 2.524 6.947 1.00 55.72 113 ALA A O 1
ATOM 865 N N . THR A 1 114 ? -23.445 0.669 6.424 1.00 52.56 114 THR A N 1
ATOM 866 C CA . THR A 1 114 ? -24.743 1.234 6.873 1.00 52.56 114 THR A CA 1
ATOM 867 C C . THR A 1 114 ? -25.493 0.508 7.990 1.00 52.56 114 THR A C 1
ATOM 869 O O . THR A 1 114 ? -26.614 0.906 8.283 1.00 52.56 114 THR A O 1
ATOM 872 N N . VAL A 1 115 ? -24.912 -0.482 8.681 1.00 54.66 115 VAL A N 1
ATOM 873 C CA . VAL A 1 115 ? -25.647 -1.179 9.770 1.00 54.66 115 VAL A CA 1
ATOM 874 C C . VAL A 1 115 ? -24.979 -1.088 11.154 1.00 54.66 115 VAL A C 1
ATOM 876 O O . VAL A 1 115 ? -25.667 -1.163 12.159 1.00 54.66 115 VAL A O 1
ATOM 879 N N . GLY A 1 116 ? -23.674 -0.814 11.257 1.00 53.44 116 GLY A N 1
ATOM 880 C CA . GLY A 1 116 ? -22.953 -0.982 12.534 1.00 53.44 116 GLY A CA 1
ATOM 881 C C . GLY A 1 116 ? -22.929 0.195 13.525 1.00 53.44 116 GLY A C 1
ATOM 882 O O . GLY A 1 116 ? -22.428 0.018 14.629 1.00 53.44 116 GLY A O 1
ATOM 883 N N . VAL A 1 117 ? -23.400 1.397 13.166 1.00 57.75 117 VAL A N 1
ATOM 884 C CA . VAL A 1 117 ? -23.223 2.600 14.022 1.00 57.75 117 VAL A CA 1
ATOM 885 C C . VAL A 1 117 ? -24.454 2.913 14.882 1.00 57.75 117 VAL A C 1
ATOM 887 O O . VAL A 1 117 ? -24.314 3.481 15.958 1.00 57.75 117 VAL A O 1
ATOM 890 N N . ALA A 1 118 ? -25.653 2.508 14.455 1.00 60.69 118 ALA A N 1
ATOM 891 C CA . ALA A 1 118 ? -26.887 2.800 15.190 1.00 60.69 118 ALA A CA 1
ATOM 892 C C . ALA A 1 118 ? -27.120 1.860 16.388 1.00 60.69 118 ALA A C 1
ATOM 894 O O . ALA A 1 118 ? -27.692 2.278 17.390 1.00 60.69 118 ALA A O 1
ATOM 895 N N . GLU A 1 119 ? -26.659 0.607 16.310 1.00 59.28 119 GLU A N 1
ATOM 896 C CA . GLU A 1 119 ? -26.832 -0.369 17.397 1.00 59.28 119 GLU A CA 1
ATOM 897 C C . GLU A 1 119 ? -25.955 -0.050 18.617 1.00 59.28 119 GLU A C 1
ATOM 899 O O . GLU A 1 119 ? -26.419 -0.186 19.745 1.00 59.28 119 GLU A O 1
ATOM 904 N N . LEU A 1 120 ? -24.737 0.464 18.409 1.00 61.41 120 LEU A N 1
ATOM 905 C CA . LEU A 1 120 ? -23.828 0.837 19.502 1.00 61.41 120 LEU A CA 1
ATOM 906 C C . LEU A 1 120 ? -24.296 2.086 20.268 1.00 61.41 120 LEU A C 1
ATOM 908 O O . LEU A 1 120 ? -24.142 2.152 21.485 1.00 61.41 120 LEU A O 1
ATOM 912 N N . ASP A 1 121 ? -24.881 3.068 19.573 1.00 69.38 121 ASP A N 1
ATOM 913 C CA . ASP A 1 121 ? -25.421 4.279 20.206 1.00 69.38 121 ASP A CA 1
ATOM 914 C C . ASP A 1 121 ? -26.714 3.958 20.970 1.00 69.38 121 ASP A C 1
ATOM 916 O O . ASP A 1 121 ? -26.901 4.410 22.094 1.00 69.38 121 ASP A O 1
ATOM 920 N N . ALA A 1 122 ? -27.561 3.069 20.439 1.00 65.38 122 ALA A N 1
ATOM 921 C CA . ALA A 1 122 ? -28.711 2.551 21.174 1.00 65.38 122 ALA A CA 1
ATOM 922 C C . ALA A 1 122 ? -28.284 1.762 22.423 1.00 65.38 122 ALA A C 1
ATOM 924 O O . ALA A 1 122 ? -28.845 1.971 23.488 1.00 65.38 122 ALA A O 1
ATOM 925 N N . GLU A 1 123 ? -27.258 0.918 22.367 1.00 62.94 123 GLU A N 1
ATOM 926 C CA . GLU A 1 123 ? -26.792 0.206 23.564 1.00 62.94 123 GLU A CA 1
ATOM 927 C C . GLU A 1 123 ? -26.240 1.167 24.639 1.00 62.94 123 GLU A C 1
ATOM 929 O O . GLU A 1 123 ? -26.511 0.987 25.827 1.00 62.94 123 GLU A O 1
ATOM 934 N N . LEU A 1 124 ? -25.572 2.255 24.234 1.00 59.34 124 LEU A N 1
ATOM 935 C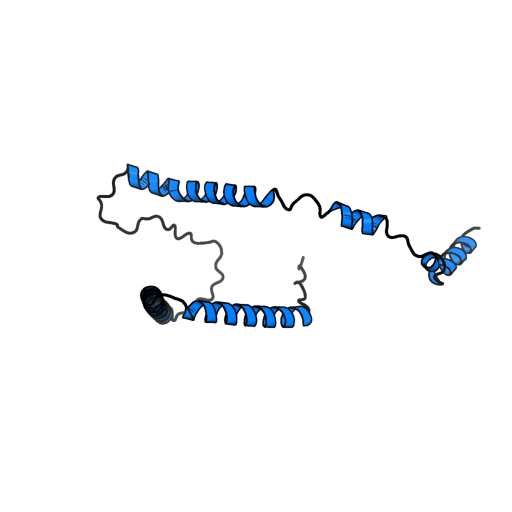 CA . LEU A 1 124 ? -25.118 3.327 25.133 1.00 59.34 124 LEU A CA 1
ATOM 936 C C . LEU A 1 124 ? -26.261 4.205 25.679 1.00 59.34 124 LEU A C 1
ATOM 938 O O . LEU A 1 124 ? -26.206 4.610 26.840 1.00 59.34 124 LEU A O 1
ATOM 942 N N . LEU A 1 125 ? -27.293 4.494 24.880 1.00 61.75 125 LEU A N 1
ATOM 943 C CA . LEU A 1 125 ? -28.433 5.344 25.260 1.00 61.75 125 LEU A CA 1
ATOM 944 C C . LEU A 1 125 ? -29.589 4.580 25.930 1.00 61.75 125 LEU A C 1
ATOM 946 O O . LEU A 1 125 ? -30.378 5.199 26.643 1.00 61.75 125 LEU A O 1
ATOM 950 N N . THR A 1 126 ? -29.714 3.263 25.727 1.00 61.22 126 THR A N 1
ATOM 951 C CA . THR A 1 126 ? -30.791 2.418 26.281 1.00 61.22 126 THR A CA 1
ATOM 952 C C . THR A 1 126 ? -30.311 1.339 27.251 1.00 61.22 126 THR A C 1
ATOM 954 O O . THR A 1 126 ? -31.155 0.597 27.762 1.00 61.22 126 THR A O 1
ATOM 957 N N . SER A 1 127 ? -29.011 1.251 27.559 1.00 62.25 127 SER A N 1
ATOM 958 C CA . SER A 1 127 ? -28.511 0.466 28.695 1.00 62.25 127 SER A CA 1
ATOM 959 C C . SER A 1 127 ? -29.232 0.923 29.967 1.00 62.25 127 SER A C 1
ATOM 961 O O . SER A 1 127 ? -28.859 1.911 30.603 1.00 62.25 127 SER A O 1
ATOM 963 N N . ALA A 1 128 ? -30.306 0.219 30.320 1.00 62.78 128 ALA A N 1
ATOM 964 C CA . ALA A 1 128 ? -31.080 0.463 31.518 1.00 62.78 128 ALA A CA 1
ATOM 965 C C . ALA A 1 128 ? -30.143 0.278 32.709 1.00 62.78 128 ALA A C 1
ATOM 967 O O . ALA A 1 128 ? -29.674 -0.833 32.965 1.00 62.78 128 ALA A O 1
ATOM 968 N N . LEU A 1 129 ? -29.842 1.370 33.414 1.00 59.12 129 LEU A N 1
ATOM 969 C CA . LEU A 1 129 ? -29.141 1.286 34.686 1.00 59.12 129 LEU A CA 1
ATOM 970 C C . LEU A 1 129 ? -29.918 0.295 35.571 1.00 59.12 129 LEU A C 1
ATOM 972 O O . LEU A 1 129 ? -31.119 0.498 35.782 1.00 59.12 129 LEU A O 1
ATOM 976 N N . PRO A 1 130 ? -29.272 -0.774 36.073 1.00 59.59 130 PRO A N 1
ATOM 977 C CA . PRO A 1 130 ? -29.881 -1.654 37.057 1.00 59.59 130 PRO A CA 1
ATOM 978 C C . PRO A 1 130 ? -30.408 -0.800 38.221 1.00 59.59 130 PRO A C 1
ATOM 980 O O . PRO A 1 130 ? -29.724 0.150 38.613 1.00 59.59 130 PRO A O 1
ATOM 983 N N . PRO A 1 131 ? -31.587 -1.096 38.794 1.00 59.88 131 PRO A N 1
ATOM 984 C CA . PRO A 1 131 ? -32.158 -0.305 39.891 1.00 59.88 131 PRO A CA 1
ATOM 985 C C . PRO A 1 131 ? -31.205 -0.160 41.093 1.00 59.88 1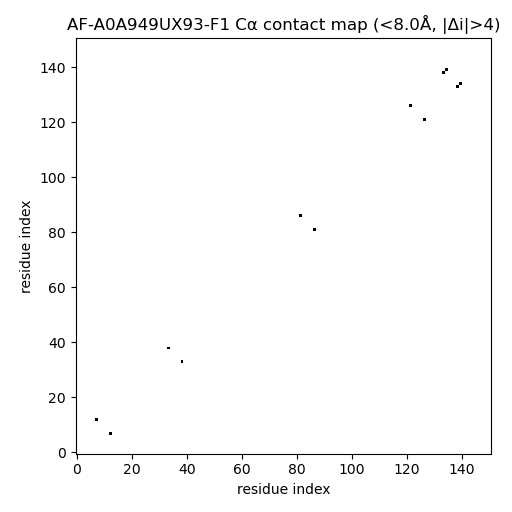31 PRO A C 1
ATOM 987 O O . PRO A 1 131 ? -31.287 0.823 41.825 1.00 59.88 131 PRO A O 1
ATOM 990 N N . ASP A 1 132 ? -30.242 -1.072 41.239 1.00 59.41 132 ASP A N 1
ATOM 991 C CA . ASP A 1 132 ? -29.205 -1.031 42.272 1.00 59.41 132 ASP A CA 1
ATOM 992 C C . ASP A 1 132 ? -28.220 0.147 42.112 1.00 59.41 132 ASP A C 1
ATOM 994 O O . ASP A 1 132 ? -27.651 0.607 43.104 1.00 59.41 132 ASP A O 1
ATOM 998 N N . ALA A 1 133 ? -28.060 0.709 40.905 1.00 64.38 133 ALA A N 1
ATOM 999 C CA . ALA A 1 133 ? -27.216 1.886 40.658 1.00 64.38 133 ALA A CA 1
ATOM 1000 C C . ALA A 1 133 ? -27.755 3.156 41.344 1.00 64.38 133 ALA A C 1
ATOM 1002 O O . ALA A 1 133 ? -26.991 4.069 41.651 1.00 64.38 133 ALA A O 1
ATOM 1003 N N . TYR A 1 134 ? -29.060 3.201 41.636 1.00 58.53 134 TYR A N 1
ATOM 1004 C CA . TYR A 1 134 ? -29.674 4.278 42.421 1.00 58.53 134 TYR A CA 1
ATOM 1005 C C . TYR A 1 134 ? -29.454 4.132 43.933 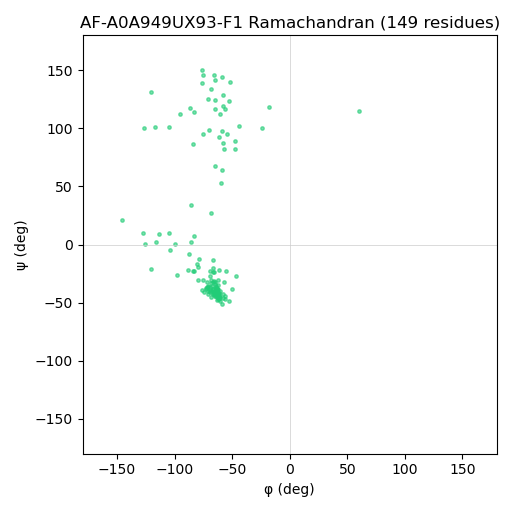1.00 58.53 134 TYR A C 1
ATOM 1007 O O . TYR A 1 134 ? -29.702 5.078 44.680 1.00 58.53 134 TYR A O 1
ATOM 1015 N N . THR A 1 135 ? -28.982 2.971 44.393 1.00 69.75 135 THR A N 1
ATOM 1016 C CA . THR A 1 135 ? -28.753 2.677 45.816 1.00 69.75 135 THR A CA 1
ATOM 1017 C C . THR A 1 135 ? -27.281 2.701 46.223 1.00 69.75 135 THR A C 1
ATOM 1019 O O . THR A 1 135 ? -26.959 2.316 47.346 1.00 69.75 135 THR A O 1
ATOM 1022 N N . ASP A 1 136 ? -26.385 3.177 45.349 1.00 79.75 136 ASP A N 1
ATOM 1023 C CA . ASP A 1 136 ? -24.977 3.352 45.706 1.00 79.75 136 ASP A CA 1
ATOM 1024 C C . ASP A 1 136 ? -24.867 4.302 46.923 1.00 79.75 136 ASP A C 1
ATOM 1026 O O . ASP A 1 136 ? -25.438 5.405 46.890 1.00 79.75 136 ASP A O 1
ATOM 1030 N N . PRO A 1 137 ? -24.146 3.926 48.001 1.00 74.12 137 PRO A N 1
ATOM 1031 C CA . PRO A 1 137 ? -23.840 4.824 49.115 1.00 74.12 137 PRO A CA 1
ATOM 1032 C C . PRO A 1 137 ? -23.331 6.211 48.678 1.00 74.12 137 PRO A C 1
ATOM 1034 O O . PRO A 1 137 ? -23.579 7.195 49.379 1.00 74.12 137 P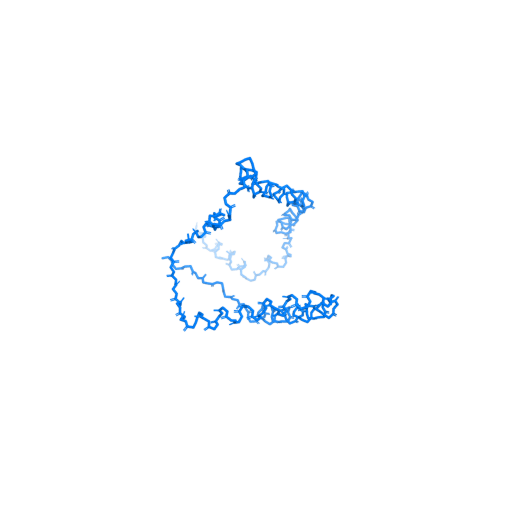RO A O 1
ATOM 1037 N N . GLY A 1 138 ? -22.693 6.334 47.507 1.00 77.25 138 GLY A N 1
ATOM 1038 C CA . GLY A 1 138 ? -22.289 7.623 46.933 1.00 77.25 138 GLY A CA 1
ATOM 1039 C C . GLY A 1 138 ? -23.449 8.578 46.601 1.00 77.25 138 GLY A C 1
ATOM 1040 O O . GLY A 1 138 ? -23.363 9.773 46.890 1.00 77.25 138 GLY A O 1
ATOM 1041 N N . PHE A 1 139 ? -24.563 8.081 46.048 1.00 77.62 139 PHE A N 1
ATOM 1042 C CA . PHE A 1 139 ? -25.726 8.916 45.702 1.00 77.62 139 PHE A CA 1
ATOM 1043 C C . PHE A 1 139 ? -26.484 9.380 46.956 1.00 77.62 139 PHE A C 1
ATOM 1045 O O . PHE A 1 139 ? -26.985 10.504 47.018 1.00 77.62 139 PHE A O 1
ATOM 1052 N N . LEU A 1 140 ? -26.487 8.559 48.010 1.00 79.00 140 LEU A N 1
ATOM 1053 C CA . LEU A 1 140 ? -27.043 8.934 49.312 1.00 79.00 140 LEU A CA 1
ATOM 1054 C C . LEU A 1 140 ? -26.278 10.106 49.948 1.00 79.00 140 LEU A C 1
ATOM 1056 O O . LEU A 1 140 ? -26.905 11.013 50.498 1.00 79.00 140 LEU A O 1
ATOM 1060 N N . HIS A 1 141 ? -24.949 10.148 49.813 1.00 77.25 141 HIS A N 1
ATOM 1061 C CA . HIS A 1 141 ? -24.151 11.300 50.244 1.00 77.25 141 HIS A CA 1
ATOM 1062 C C . HIS A 1 141 ? -24.506 12.578 49.472 1.00 77.25 141 HIS A C 1
ATOM 1064 O O . HIS A 1 141 ? -24.588 13.644 50.078 1.00 77.25 141 HIS A O 1
ATOM 1070 N N . PHE A 1 142 ? -24.783 12.481 48.167 1.00 78.12 142 PHE A N 1
ATOM 1071 C CA . PHE A 1 142 ? -25.227 13.622 47.358 1.00 78.12 142 PHE A CA 1
ATOM 1072 C C . PHE A 1 142 ? -26.592 14.170 47.809 1.00 78.12 142 PHE A C 1
ATOM 1074 O O . PHE A 1 142 ? -26.789 15.385 47.873 1.00 78.12 142 PHE A O 1
ATOM 1081 N N . LEU A 1 143 ? -27.531 13.297 48.189 1.00 81.56 143 LEU A N 1
ATOM 1082 C CA . LEU A 1 143 ? -28.820 13.726 48.742 1.00 81.56 143 LEU A CA 1
ATOM 1083 C C . LEU A 1 143 ? -28.672 14.384 50.119 1.00 81.56 143 LEU A C 1
ATOM 1085 O O . LEU A 1 143 ? -29.398 15.328 50.429 1.00 81.56 143 LEU A O 1
ATOM 1089 N N . GLN A 1 144 ? -27.743 13.916 50.951 1.00 75.50 144 GLN A N 1
ATOM 1090 C CA . GLN A 1 144 ? -27.468 14.512 52.260 1.00 75.50 144 GLN A CA 1
ATOM 1091 C C . GLN A 1 144 ? -26.830 15.897 52.129 1.00 75.50 144 GLN A C 1
ATOM 1093 O O . GLN A 1 144 ? -27.261 16.837 52.796 1.00 75.50 144 GLN A O 1
ATOM 1098 N N . THR A 1 145 ? -25.845 16.060 51.244 1.00 78.50 145 THR A N 1
ATOM 1099 C CA . THR A 1 145 ? -25.186 17.357 51.027 1.00 78.50 145 THR A CA 1
ATOM 1100 C C . THR A 1 145 ? -26.145 18.372 50.409 1.00 78.50 145 THR A C 1
ATOM 1102 O O . THR A 1 145 ? -26.159 19.521 50.838 1.00 78.50 145 THR A O 1
ATOM 1105 N N . SER A 1 146 ? -27.007 17.945 49.482 1.00 75.06 146 SER A N 1
ATOM 1106 C CA . SER A 1 146 ? -28.002 18.809 48.828 1.00 75.06 146 SER A CA 1
ATOM 1107 C C . SER A 1 146 ? -29.113 19.266 49.779 1.00 75.06 146 SER A C 1
ATOM 1109 O O . SER A 1 146 ? -29.500 20.431 49.758 1.00 75.06 146 SER A O 1
ATOM 1111 N N . GLN A 1 147 ? -29.592 18.383 50.663 1.00 73.06 147 GLN A N 1
ATOM 1112 C CA . GLN A 1 147 ? -30.570 18.749 51.697 1.00 73.06 147 GLN A CA 1
ATOM 1113 C C . GLN A 1 147 ? -29.976 19.688 52.753 1.00 73.06 147 GLN A C 1
ATOM 1115 O O . GLN A 1 147 ? -30.669 20.564 53.258 1.00 73.06 147 GLN A O 1
ATOM 1120 N N . THR A 1 148 ? -28.685 19.542 53.055 1.00 67.38 148 THR A N 1
ATOM 1121 C CA . THR A 1 148 ? -27.984 20.410 54.016 1.00 67.38 148 THR A CA 1
ATOM 1122 C C . THR A 1 148 ? -27.577 21.755 53.393 1.00 67.38 148 THR A C 1
ATOM 1124 O O . THR A 1 148 ? -27.351 22.723 54.112 1.00 67.38 148 THR A O 1
ATOM 1127 N N . ALA A 1 149 ? -27.514 21.847 52.058 1.00 63.91 149 ALA A N 1
ATOM 1128 C CA . ALA A 1 149 ? -27.161 23.059 51.312 1.00 63.91 149 ALA A CA 1
ATOM 1129 C C . ALA A 1 149 ? -28.331 24.042 51.099 1.00 63.91 149 ALA A C 1
ATOM 1131 O O . ALA A 1 149 ? -28.168 25.026 50.379 1.00 63.91 149 ALA A O 1
ATOM 1132 N N . THR A 1 150 ? -29.489 23.803 51.720 1.00 51.88 150 THR A N 1
ATOM 1133 C CA . THR A 1 150 ? -30.636 24.722 51.678 1.00 51.88 150 THR A CA 1
ATOM 1134 C C . THR A 1 150 ? -30.763 25.466 53.017 1.00 51.88 150 THR A C 1
ATOM 1136 O O . THR A 1 150 ? -31.246 24.867 53.978 1.00 51.88 150 THR A O 1
ATOM 1139 N N . PRO A 1 151 ? -30.320 26.734 53.128 1.00 53.19 151 PRO A N 1
ATOM 1140 C CA . PRO A 1 151 ? -30.872 27.692 54.085 1.00 53.19 151 PRO A CA 1
ATOM 1141 C C . PRO A 1 151 ? -32.173 28.331 53.573 1.00 53.19 151 PRO A C 1
ATOM 1143 O O . PRO A 1 151 ? -32.301 28.531 52.341 1.00 53.19 151 PRO A O 1
#

Secondary structure (DSSP, 8-state):
--PPPP---HHHHHHHHHHHHHHHHHHHHHHHTS-HHHHHHHHHHHHHHHHHHHHT-S-------S-------S-S---S---HHHHHHHHHHHHHHHHHHHHHHHHHHTTTSSSTTHHHHHHHHH----GGGGG-HHHHHHHHHHHHT--